Protein AF-A0A071M3M8-F1 (afdb_monomer)

Nearest PDB structures (foldseek):
  7e6j-assembly1_A  TM=4.598E-01  e=3.944E-01  Homo sapiens
  5jqy-assembly1_A  TM=4.599E-01  e=4.620E-01  Homo sapiens
  8re6-assembly1_A  TM=4.517E-01  e=6.014E-01  Homo sapiens
  6q9i-assembly1_A  TM=4.601E-01  e=5.705E-01  Homo sapiens
  5apa-assembly1_A  TM=4.580E-01  e=8.699E-01  Homo sapiens

Foldseek 3Di:
DDKDWDDADDPFGKDAQQDQFKKKKFWADAFWPFKWKDAQPHDIDTPVDRGGIDIHGNNMMITIGHPTGITIIIGTDPPD

pLDDT: mean 94.77, std 8.16, range [56.59, 98.88]

Organism: NCBI:txid95486

Structure (mmCIF, N/CA/C/O backbone):
data_AF-A0A071M3M8-F1
#
_entry.id   AF-A0A071M3M8-F1
#
loop_
_atom_site.group_PDB
_atom_site.id
_atom_site.type_symbol
_atom_site.label_atom_id
_atom_site.label_alt_id
_atom_site.label_comp_id
_atom_site.label_asym_id
_atom_site.label_entity_id
_atom_site.label_seq_id
_atom_site.pdbx_PDB_ins_code
_atom_site.Cartn_x
_atom_site.Cartn_y
_atom_site.Cartn_z
_atom_site.occupancy
_atom_site.B_iso_or_equiv
_atom_site.auth_seq_id
_atom_site.auth_comp_id
_atom_site.auth_asym_id
_atom_site.auth_atom_id
_atom_site.pdbx_PDB_model_num
ATOM 1 N N . MET A 1 1 ? 0.957 -7.377 -19.255 1.00 61.09 1 MET A N 1
ATOM 2 C CA . MET A 1 1 ? 1.706 -6.850 -18.098 1.00 61.09 1 MET A CA 1
ATOM 3 C C . MET A 1 1 ? 1.184 -7.588 -16.888 1.00 61.09 1 MET A C 1
ATOM 5 O O . MET A 1 1 ? -0.031 -7.637 -16.745 1.00 61.09 1 MET A O 1
ATOM 9 N N . ASP A 1 2 ? 2.055 -8.251 -16.136 1.00 76.69 2 ASP A N 1
ATOM 10 C CA . ASP A 1 2 ? 1.615 -9.134 -15.056 1.00 76.69 2 ASP A CA 1
ATOM 11 C C . ASP A 1 2 ? 1.262 -8.332 -13.797 1.00 76.69 2 ASP A C 1
ATOM 13 O O . ASP A 1 2 ? 1.901 -7.315 -13.504 1.00 76.69 2 ASP A O 1
ATOM 17 N N . LEU A 1 3 ? 0.214 -8.757 -13.097 1.00 80.69 3 LEU A N 1
ATOM 18 C CA . LEU A 1 3 ? -0.195 -8.165 -11.826 1.00 80.69 3 LEU A CA 1
ATOM 19 C C . LEU A 1 3 ? 0.653 -8.774 -10.716 1.00 80.69 3 LEU A C 1
ATOM 21 O O . LEU A 1 3 ? 0.864 -9.983 -10.684 1.00 80.69 3 LEU A O 1
ATOM 25 N N . VAL A 1 4 ? 1.109 -7.952 -9.774 1.00 89.00 4 VAL A N 1
ATOM 26 C CA . VAL A 1 4 ? 1.885 -8.441 -8.630 1.00 89.00 4 VAL A CA 1
ATOM 27 C C . VAL A 1 4 ? 1.060 -8.286 -7.362 1.00 89.00 4 VAL A C 1
ATOM 29 O O . VAL A 1 4 ? 0.538 -7.210 -7.085 1.00 89.00 4 VAL A O 1
ATOM 32 N N . PHE A 1 5 ? 0.971 -9.345 -6.565 1.00 90.25 5 PHE A N 1
ATOM 33 C CA . PHE A 1 5 ? 0.255 -9.341 -5.290 1.00 90.25 5 PHE A CA 1
ATOM 34 C C . PHE A 1 5 ? 1.264 -9.292 -4.141 1.00 90.25 5 PHE A C 1
ATOM 36 O O . PHE A 1 5 ? 1.821 -10.329 -3.777 1.00 90.25 5 PHE A O 1
ATOM 43 N N . PRO A 1 6 ? 1.566 -8.106 -3.586 1.00 91.31 6 PRO A N 1
ATOM 44 C CA . PRO A 1 6 ? 2.423 -8.024 -2.416 1.00 91.31 6 PRO A CA 1
ATOM 45 C C . PRO A 1 6 ? 1.760 -8.704 -1.213 1.00 91.31 6 PRO A C 1
ATOM 47 O O . PRO A 1 6 ? 0.571 -8.521 -0.947 1.00 91.31 6 PRO A O 1
ATOM 50 N N . THR A 1 7 ? 2.555 -9.449 -0.447 1.00 94.88 7 THR A N 1
ATOM 51 C CA . THR A 1 7 ? 2.111 -10.011 0.830 1.00 94.88 7 THR A CA 1
ATOM 52 C C . THR A 1 7 ? 1.864 -8.880 1.825 1.00 94.88 7 THR A C 1
ATOM 54 O O . THR A 1 7 ? 2.797 -8.195 2.252 1.00 94.88 7 THR A O 1
ATOM 57 N N . VAL A 1 8 ? 0.601 -8.690 2.207 1.00 97.38 8 VAL A N 1
ATOM 58 C CA . VAL A 1 8 ? 0.203 -7.728 3.240 1.00 97.38 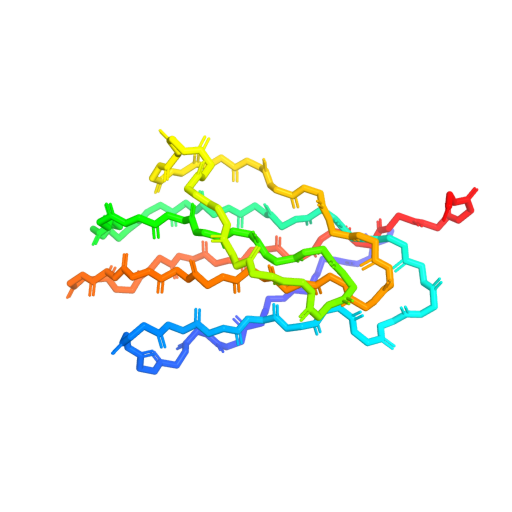8 VAL A CA 1
ATOM 59 C C . VAL A 1 8 ? 0.532 -8.318 4.616 1.00 97.38 8 VAL A C 1
ATOM 61 O O . VAL A 1 8 ? 0.082 -9.410 4.951 1.00 97.38 8 VAL A O 1
ATOM 64 N N . GLY A 1 9 ? 1.384 -7.614 5.368 1.00 97.44 9 GLY A N 1
ATOM 65 C CA . GLY A 1 9 ? 1.955 -8.066 6.643 1.00 97.44 9 GLY A CA 1
ATOM 66 C C . GLY A 1 9 ? 1.085 -7.759 7.864 1.00 97.44 9 GLY A C 1
ATOM 67 O O . GLY A 1 9 ? -0.122 -7.935 7.828 1.00 97.44 9 GLY A O 1
ATOM 68 N N . ALA A 1 10 ? 1.698 -7.318 8.965 1.00 98.06 10 ALA A N 1
ATOM 69 C CA . ALA A 1 10 ? 0.963 -6.817 10.127 1.00 98.06 10 ALA A CA 1
ATOM 70 C C . ALA A 1 10 ? 0.482 -5.373 9.901 1.00 98.06 10 ALA A C 1
ATOM 72 O O . ALA A 1 10 ? 1.079 -4.625 9.126 1.00 98.06 10 ALA A O 1
ATOM 73 N N . SER A 1 11 ? -0.581 -4.979 10.603 1.00 98.19 11 SER A N 1
ATOM 74 C CA . SER A 1 11 ? -1.097 -3.607 10.599 1.00 98.19 11 SER A CA 1
ATOM 75 C C . SER A 1 11 ? -0.323 -2.720 11.589 1.00 98.19 11 SER A C 1
ATOM 77 O O . SER A 1 11 ? -0.091 -3.163 12.717 1.00 98.19 11 SER A O 1
ATOM 79 N N . PRO A 1 12 ? 0.026 -1.468 11.228 1.00 98.56 12 PRO A N 1
ATOM 80 C CA . PRO A 1 12 ? -0.078 -0.887 9.890 1.00 98.56 12 PRO A CA 1
ATOM 81 C C . PRO A 1 12 ? 0.990 -1.458 8.945 1.00 98.56 12 PRO A C 1
ATOM 83 O O . PRO A 1 12 ? 2.153 -1.606 9.316 1.00 98.56 12 PRO A O 1
ATOM 86 N N . TRP A 1 13 ? 0.599 -1.738 7.702 1.00 98.69 13 TRP A N 1
ATOM 87 C CA . TRP A 1 13 ? 1.499 -2.273 6.679 1.00 98.69 13 TRP A CA 1
ATOM 88 C C . TRP A 1 13 ? 1.958 -1.170 5.730 1.00 98.69 13 TRP A C 1
ATOM 90 O O . TRP A 1 13 ? 1.133 -0.397 5.247 1.00 98.69 13 TRP A O 1
ATOM 100 N N . THR A 1 14 ? 3.255 -1.123 5.424 1.00 98.44 14 THR A N 1
ATOM 101 C CA . THR A 1 14 ? 3.833 -0.131 4.509 1.00 98.44 14 THR A CA 1
ATOM 102 C C . THR A 1 14 ? 4.430 -0.803 3.283 1.00 98.44 14 THR A C 1
ATOM 104 O O . THR A 1 14 ? 5.195 -1.760 3.397 1.00 98.44 14 THR A O 1
ATOM 107 N N . PHE A 1 15 ? 4.130 -0.242 2.116 1.00 98.19 15 PHE A N 1
ATOM 108 C CA . PHE A 1 15 ? 4.806 -0.530 0.860 1.00 98.19 15 PHE A CA 1
ATOM 109 C C . PHE A 1 15 ? 5.548 0.716 0.380 1.00 98.19 15 PHE A C 1
ATOM 111 O O . PHE A 1 15 ? 4.935 1.773 0.229 1.00 98.19 15 PHE A O 1
ATOM 118 N N . THR A 1 16 ? 6.840 0.575 0.089 1.00 97.94 16 THR A N 1
ATOM 119 C CA . THR A 1 16 ? 7.653 1.613 -0.559 1.00 97.94 16 THR A CA 1
ATOM 120 C C . THR A 1 16 ? 7.925 1.201 -1.997 1.00 97.94 16 THR A C 1
ATOM 122 O O . THR A 1 16 ? 8.442 0.108 -2.242 1.00 97.94 16 THR A O 1
ATOM 125 N N . ASN A 1 17 ? 7.603 2.068 -2.957 1.00 96.56 17 ASN A N 1
ATOM 126 C CA . ASN A 1 17 ? 7.909 1.808 -4.355 1.00 96.56 17 ASN A CA 1
ATOM 127 C C . ASN A 1 17 ? 9.399 2.057 -4.632 1.00 96.56 17 ASN A C 1
ATOM 129 O O . ASN A 1 17 ? 9.804 3.168 -4.964 1.00 96.56 17 ASN A O 1
ATOM 133 N N . ASN A 1 18 ? 10.207 1.002 -4.531 1.00 94.31 18 ASN A N 1
ATOM 134 C CA . ASN A 1 18 ? 11.627 1.028 -4.900 1.00 94.31 18 ASN A CA 1
ATOM 135 C C . ASN A 1 18 ? 11.871 0.707 -6.386 1.00 94.31 18 ASN A C 1
ATOM 137 O O . ASN A 1 18 ? 13.020 0.616 -6.814 1.00 94.31 18 ASN A O 1
ATOM 141 N N . ASN A 1 19 ? 10.814 0.504 -7.182 1.00 91.12 19 ASN A N 1
ATOM 142 C CA . ASN A 1 19 ? 10.962 0.301 -8.620 1.00 91.12 19 ASN A CA 1
ATOM 143 C C . ASN A 1 19 ? 11.366 1.614 -9.301 1.00 91.12 19 ASN A C 1
ATOM 145 O O . ASN A 1 19 ? 11.039 2.701 -8.823 1.00 91.12 19 ASN A O 1
ATOM 149 N N . LEU A 1 20 ? 12.026 1.515 -10.458 1.00 88.81 20 LEU A N 1
ATOM 150 C CA . LEU A 1 20 ? 12.372 2.687 -11.275 1.00 88.81 20 LEU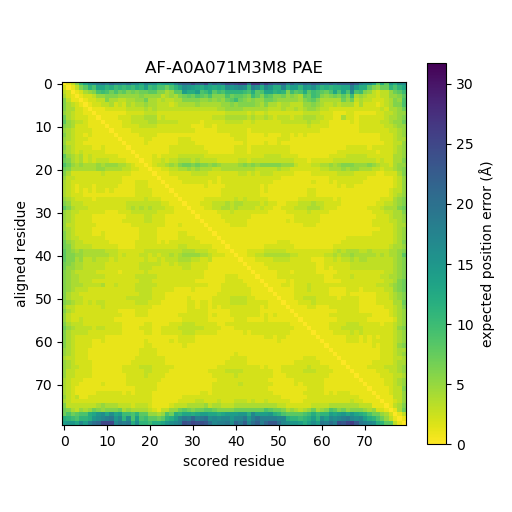 A CA 1
ATOM 151 C C . LEU A 1 20 ? 11.139 3.359 -11.899 1.00 88.81 20 LEU A C 1
ATOM 153 O O . LEU A 1 20 ? 11.188 4.537 -12.237 1.00 88.81 20 LEU A O 1
ATOM 157 N N . SER A 1 21 ? 10.043 2.616 -12.051 1.00 91.00 21 SER A N 1
ATOM 158 C CA . SER A 1 21 ? 8.796 3.098 -12.646 1.00 91.00 21 SER A CA 1
ATOM 159 C C . SER A 1 21 ? 7.709 3.313 -11.597 1.00 91.00 21 SER A C 1
ATOM 161 O O . SER A 1 21 ? 7.718 2.704 -10.521 1.00 91.00 21 SER A O 1
ATOM 163 N N . ALA A 1 22 ? 6.742 4.168 -11.930 1.00 94.75 22 ALA A N 1
ATOM 164 C CA . ALA A 1 22 ? 5.543 4.325 -11.121 1.00 94.75 22 ALA A CA 1
ATOM 165 C C . ALA A 1 22 ? 4.733 3.018 -11.054 1.00 94.75 22 ALA A C 1
ATOM 167 O O . ALA A 1 22 ? 4.779 2.174 -11.954 1.00 94.75 22 ALA A O 1
ATOM 168 N N . VAL A 1 23 ? 3.964 2.865 -9.982 1.00 96.19 23 VAL A N 1
ATOM 169 C CA . VAL A 1 23 ? 3.006 1.771 -9.805 1.00 96.19 23 VAL A CA 1
ATOM 170 C C . VAL A 1 23 ? 1.666 2.331 -9.348 1.00 96.19 23 VAL A C 1
ATOM 172 O O . VAL A 1 23 ? 1.616 3.338 -8.639 1.00 96.19 23 VAL A O 1
ATOM 175 N N . SER A 1 24 ? 0.585 1.659 -9.724 1.00 97.00 24 SER A N 1
ATOM 176 C CA . SER A 1 24 ? -0.728 1.874 -9.125 1.00 97.00 24 SER A CA 1
ATOM 177 C C . SER A 1 24 ? -1.042 0.723 -8.176 1.00 97.00 24 SER A C 1
ATOM 179 O O . SER A 1 24 ? -0.994 -0.445 -8.564 1.00 97.00 24 SER A O 1
ATOM 181 N N . MET A 1 25 ? -1.366 1.052 -6.932 1.00 97.75 25 MET A N 1
ATOM 182 C CA . MET A 1 25 ? -1.745 0.097 -5.897 1.00 97.75 25 MET A CA 1
ATOM 183 C C . MET A 1 25 ? -3.265 0.085 -5.780 1.00 97.75 25 MET A C 1
ATOM 185 O O . MET A 1 25 ? -3.851 1.093 -5.396 1.00 97.75 25 MET A O 1
ATOM 189 N N . SER A 1 26 ? -3.902 -1.039 -6.099 1.00 98.12 26 SER A N 1
ATOM 190 C CA . SER A 1 26 ? -5.322 -1.268 -5.829 1.00 98.12 26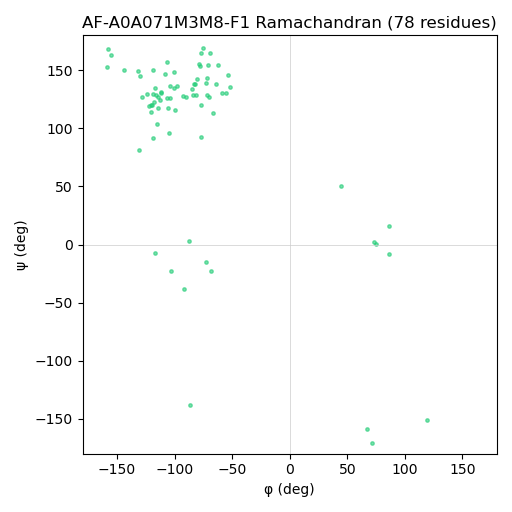 SER A CA 1
ATOM 191 C C . SER A 1 26 ? -5.482 -1.910 -4.454 1.00 98.12 26 SER A C 1
ATOM 193 O O . SER A 1 26 ? -4.845 -2.926 -4.179 1.00 98.12 26 SER A O 1
ATOM 195 N N . ILE A 1 27 ? -6.319 -1.326 -3.598 1.00 98.56 27 ILE A N 1
ATOM 196 C CA . ILE A 1 27 ? -6.609 -1.788 -2.238 1.00 98.56 27 ILE A CA 1
ATOM 197 C C . ILE A 1 27 ? -8.101 -2.105 -2.149 1.00 98.56 27 ILE A C 1
ATOM 199 O O . ILE A 1 27 ? -8.936 -1.220 -2.357 1.00 98.56 27 ILE A O 1
ATOM 203 N N . ALA A 1 28 ? -8.437 -3.356 -1.832 1.00 98.25 28 ALA A N 1
ATOM 204 C CA . ALA A 1 28 ? -9.816 -3.834 -1.768 1.00 98.25 28 ALA A CA 1
ATOM 205 C C . ALA A 1 28 ? -10.034 -4.861 -0.644 1.00 98.25 28 ALA A C 1
ATOM 207 O O . ALA A 1 28 ? -9.141 -5.637 -0.303 1.00 98.25 28 ALA A O 1
ATOM 208 N N . GLY A 1 29 ? -11.255 -4.896 -0.102 1.00 97.31 29 GLY A N 1
ATOM 209 C CA . GLY A 1 29 ? -11.644 -5.813 0.973 1.00 97.31 29 GLY A CA 1
ATOM 210 C C . GLY A 1 29 ? -11.031 -5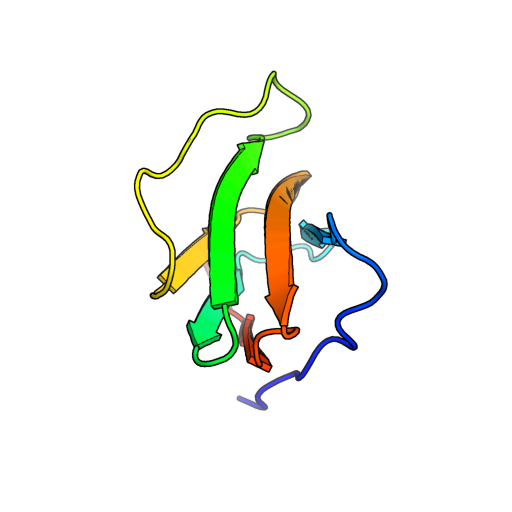.475 2.338 1.00 97.31 29 GLY A C 1
ATOM 211 O O . GLY A 1 29 ? -10.434 -4.416 2.531 1.00 97.31 29 GLY A O 1
ATOM 212 N N . GLY A 1 30 ? -11.196 -6.391 3.295 1.00 97.56 30 GLY A N 1
ATOM 213 C CA . GLY A 1 30 ? -10.748 -6.200 4.675 1.00 97.56 30 GLY A CA 1
ATOM 214 C C . GLY A 1 30 ? -11.511 -5.098 5.420 1.00 97.56 30 GLY A C 1
ATOM 215 O O . GLY A 1 30 ? -12.628 -4.723 5.064 1.00 97.56 30 GLY A O 1
ATOM 216 N N . THR A 1 31 ? -10.902 -4.580 6.485 1.00 98.50 31 THR A N 1
ATOM 217 C CA . THR A 1 31 ? -11.427 -3.467 7.292 1.00 98.50 31 THR A CA 1
ATOM 218 C C . THR A 1 31 ? -10.319 -2.442 7.476 1.00 98.50 31 THR A C 1
ATOM 220 O O . THR A 1 31 ? -9.598 -2.444 8.475 1.00 98.50 31 THR A O 1
ATOM 223 N N . VAL A 1 32 ? -10.146 -1.605 6.453 1.00 98.81 32 VAL A N 1
ATOM 224 C CA . VAL A 1 32 ? -9.129 -0.552 6.398 1.00 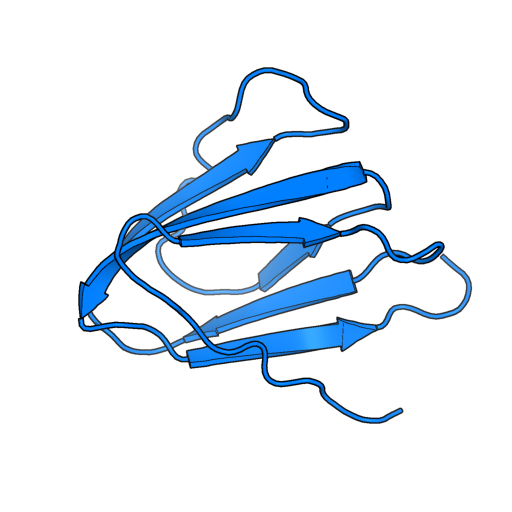98.81 32 VAL A CA 1
ATOM 225 C C . VAL A 1 32 ? -9.603 0.676 7.166 1.00 98.81 32 VAL A C 1
ATOM 227 O O . VAL A 1 32 ? -10.698 1.185 6.941 1.00 98.81 32 VAL A O 1
ATOM 230 N N . LEU A 1 33 ? -8.748 1.158 8.063 1.00 98.69 33 LEU A N 1
ATOM 231 C CA . LEU A 1 33 ? -8.963 2.347 8.882 1.00 98.69 33 LEU A CA 1
ATOM 232 C C . LEU A 1 33 ? -8.399 3.603 8.213 1.00 98.69 33 LEU A C 1
ATOM 234 O O . LEU A 1 33 ? -8.996 4.671 8.307 1.00 98.69 33 LEU A O 1
ATOM 238 N N . SER A 1 34 ? -7.242 3.495 7.554 1.00 98.69 34 SER A N 1
ATOM 239 C CA . SER A 1 34 ? -6.649 4.601 6.799 1.00 98.69 34 SER A CA 1
ATOM 240 C C . SER A 1 34 ? -5.650 4.124 5.753 1.00 98.69 34 SER A C 1
ATOM 242 O O . SER A 1 34 ? -5.002 3.086 5.909 1.00 98.69 34 SER A O 1
ATOM 244 N N . ILE A 1 35 ? -5.510 4.931 4.702 1.00 98.88 35 ILE A N 1
ATOM 245 C CA . ILE A 1 35 ? -4.434 4.848 3.719 1.00 98.88 35 ILE A CA 1
ATOM 246 C C . ILE A 1 35 ? -3.692 6.187 3.737 1.00 98.88 35 ILE A C 1
ATOM 248 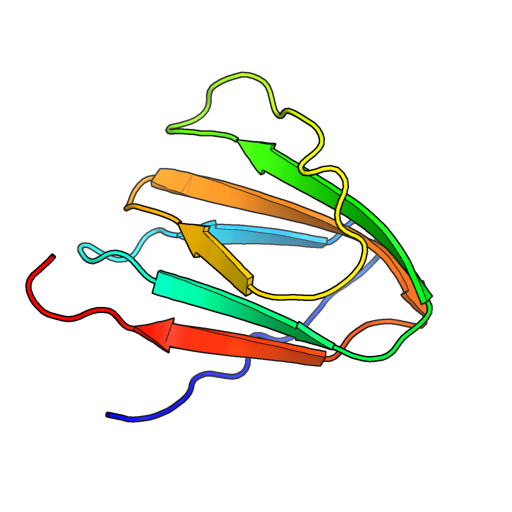O O . ILE A 1 35 ? -4.254 7.225 3.373 1.00 98.88 35 ILE A O 1
ATOM 252 N N . ASN A 1 36 ? -2.432 6.168 4.160 1.00 98.75 36 ASN A N 1
ATOM 253 C CA . ASN A 1 36 ? -1.557 7.337 4.191 1.00 98.75 36 ASN A CA 1
ATOM 254 C C . ASN A 1 36 ? -0.491 7.225 3.104 1.00 98.75 36 ASN A C 1
ATOM 256 O O . ASN A 1 36 ? -0.031 6.125 2.798 1.00 98.75 36 ASN A O 1
ATOM 260 N N . VAL A 1 37 ? -0.081 8.359 2.542 1.00 98.75 37 VAL A N 1
ATOM 261 C CA . VAL A 1 37 ? 0.932 8.421 1.485 1.00 98.75 37 VAL A CA 1
ATOM 262 C C . VAL A 1 37 ? 2.064 9.344 1.908 1.00 98.75 37 VAL A C 1
ATOM 264 O O . VAL A 1 37 ? 1.828 10.480 2.306 1.00 98.75 37 VAL A O 1
ATOM 267 N N . SER A 1 38 ? 3.296 8.861 1.791 1.00 98.69 38 SER A N 1
ATOM 268 C CA . SER A 1 38 ? 4.520 9.658 1.849 1.00 98.69 38 SER A CA 1
ATOM 269 C C . SER A 1 38 ? 5.058 9.829 0.433 1.00 98.69 38 SER A C 1
ATOM 271 O O . SER A 1 38 ? 5.081 8.874 -0.348 1.00 98.69 38 SER A O 1
ATOM 273 N N . ARG A 1 39 ? 5.485 11.049 0.095 1.00 98.00 39 ARG A N 1
ATOM 274 C CA . ARG A 1 39 ? 6.107 11.347 -1.199 1.00 98.00 39 ARG A CA 1
ATOM 275 C C . ARG A 1 39 ? 7.599 11.531 -1.015 1.00 98.00 39 ARG A C 1
ATOM 277 O O . ARG A 1 39 ? 7.996 12.444 -0.299 1.00 98.00 39 ARG A O 1
ATOM 284 N N . ASN A 1 40 ? 8.409 10.677 -1.636 1.00 95.12 40 ASN A N 1
ATOM 285 C CA . ASN A 1 40 ? 9.874 10.728 -1.563 1.00 95.12 40 ASN A CA 1
ATOM 286 C C . ASN A 1 40 ? 10.427 10.954 -0.132 1.00 95.12 40 ASN A C 1
ATOM 288 O O . ASN A 1 40 ? 11.188 11.891 0.119 1.00 95.12 40 ASN A O 1
ATOM 292 N N . GLY A 1 41 ? 9.963 10.154 0.834 1.00 93.44 41 GLY A N 1
ATOM 293 C CA . GLY A 1 41 ? 10.392 10.224 2.239 1.00 93.44 41 GLY A CA 1
ATOM 294 C C . GLY A 1 41 ? 9.866 11.418 3.051 1.00 93.44 41 GLY A C 1
ATOM 295 O O . GLY A 1 41 ? 10.208 11.543 4.225 1.00 93.44 41 GLY A O 1
ATOM 296 N N . GLN A 1 42 ? 9.032 12.288 2.473 1.00 97.75 42 GLN A N 1
ATOM 297 C CA . GLN A 1 42 ? 8.381 13.380 3.206 1.00 97.75 42 GLN A CA 1
ATOM 298 C C . GLN A 1 42 ? 7.334 12.861 4.200 1.00 97.75 42 GLN A C 1
ATOM 300 O O . GLN A 1 42 ? 6.888 11.714 4.119 1.00 97.75 42 GLN A O 1
ATOM 305 N N . ALA A 1 43 ? 6.906 13.720 5.128 1.00 98.00 43 ALA A N 1
ATOM 306 C CA . ALA A 1 43 ? 5.854 13.382 6.084 1.00 98.00 43 ALA A CA 1
ATOM 307 C C . ALA A 1 43 ? 4.599 12.843 5.372 1.00 98.00 43 ALA A C 1
ATOM 309 O O . ALA A 1 43 ? 4.164 13.382 4.351 1.00 98.00 43 ALA A O 1
ATOM 310 N N . ALA A 1 44 ? 4.037 11.757 5.905 1.00 98.31 44 ALA A N 1
ATOM 311 C CA . ALA A 1 44 ? 2.870 11.125 5.311 1.00 98.31 44 ALA A CA 1
ATOM 312 C C . ALA A 1 44 ? 1.609 11.978 5.516 1.00 98.31 44 ALA A C 1
ATOM 314 O O . ALA A 1 44 ? 1.415 12.565 6.581 1.00 98.31 44 ALA A O 1
ATOM 315 N N . TYR A 1 45 ? 0.728 11.995 4.518 1.00 98.44 45 TYR A N 1
ATOM 316 C CA . TYR A 1 45 ? -0.593 12.617 4.597 1.00 98.44 45 TYR A CA 1
ATOM 317 C C . TYR A 1 45 ? -1.699 11.583 4.380 1.00 98.44 45 TYR A C 1
ATOM 319 O O . TYR A 1 45 ? -1.521 10.595 3.662 1.00 98.44 45 TYR A O 1
ATOM 327 N N . ALA A 1 46 ? -2.858 11.820 4.995 1.00 98.06 46 ALA A N 1
ATOM 32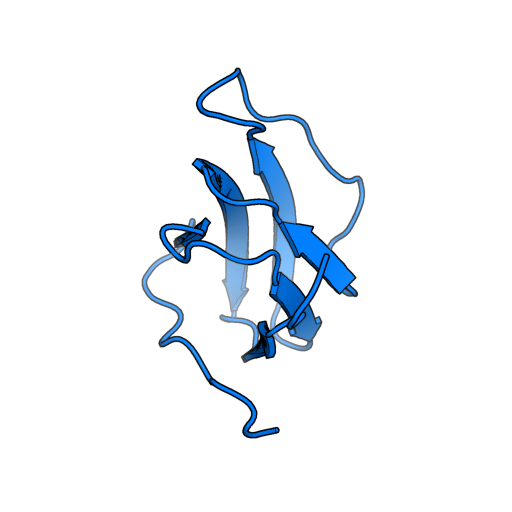8 C CA . ALA A 1 46 ? -4.030 10.977 4.808 1.00 98.06 46 ALA A CA 1
ATOM 329 C C . ALA A 1 46 ? -4.598 11.167 3.400 1.00 98.06 46 ALA A C 1
ATOM 331 O O . ALA A 1 46 ? -4.894 12.286 2.986 1.00 98.06 46 ALA A O 1
ATOM 332 N N . SER A 1 47 ? -4.790 10.067 2.671 1.00 97.81 47 SER A N 1
ATOM 333 C CA . SER A 1 47 ? -5.420 10.110 1.344 1.00 97.81 47 SER A CA 1
ATOM 334 C C . SER A 1 47 ? -6.932 10.367 1.403 1.00 97.81 47 SER A C 1
ATOM 336 O O . SER A 1 47 ? -7.539 10.659 0.379 1.00 97.81 47 SER A O 1
ATOM 338 N N . GLY A 1 48 ? -7.548 10.219 2.583 1.00 98.06 48 GLY A N 1
ATOM 339 C CA . GLY A 1 48 ? -9.005 10.208 2.752 1.00 98.06 48 GLY A CA 1
ATOM 340 C C . GLY A 1 48 ? -9.671 8.906 2.293 1.00 98.06 48 GLY A C 1
ATOM 341 O O . GLY A 1 48 ? -10.888 8.777 2.393 1.00 98.06 48 GLY A O 1
ATOM 342 N N . LEU A 1 49 ? -8.889 7.936 1.810 1.00 97.94 49 LEU A N 1
ATOM 343 C CA 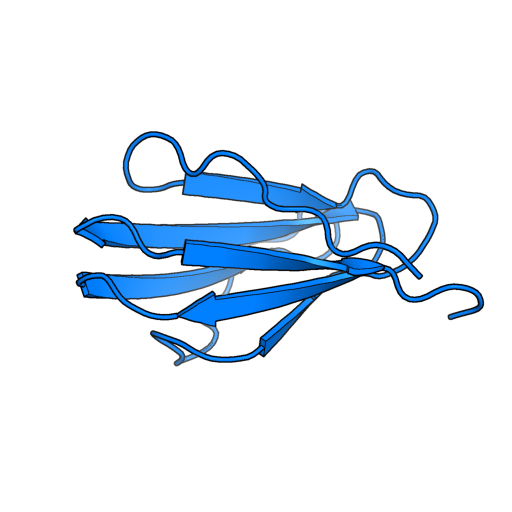. LEU A 1 49 ? -9.378 6.664 1.297 1.00 97.94 49 LEU A CA 1
ATOM 344 C C . LEU A 1 49 ? -9.214 5.536 2.320 1.00 97.94 49 LEU A C 1
ATOM 346 O O . LEU A 1 49 ? -8.254 5.488 3.093 1.00 97.94 49 LEU A O 1
ATOM 350 N N . THR A 1 50 ? -10.140 4.583 2.256 1.00 98.56 50 THR A N 1
ATOM 351 C CA . THR A 1 50 ? -10.050 3.267 2.911 1.00 98.56 50 THR A CA 1
ATOM 352 C C . THR A 1 50 ? -10.036 2.119 1.897 1.00 98.56 50 THR A C 1
ATOM 354 O O . THR A 1 50 ? -9.805 0.970 2.245 1.00 98.56 50 THR A O 1
ATOM 357 N N . ASN A 1 51 ? -10.259 2.411 0.620 1.00 98.31 51 ASN A N 1
ATOM 358 C CA . ASN A 1 51 ? -10.125 1.493 -0.504 1.00 98.31 51 ASN A CA 1
ATOM 359 C C . ASN A 1 51 ? -9.915 2.317 -1.783 1.00 98.31 51 ASN A C 1
ATOM 361 O O . ASN A 1 51 ? -10.093 3.537 -1.772 1.00 98.31 51 ASN A O 1
ATOM 365 N N . GLY A 1 52 ? -9.535 1.657 -2.874 1.00 97.88 52 GLY A N 1
ATOM 366 C CA . GLY A 1 52 ? -9.376 2.293 -4.180 1.00 97.88 52 GLY A CA 1
ATOM 367 C C . GLY A 1 52 ? -7.955 2.197 -4.716 1.00 97.88 52 GLY A C 1
ATOM 368 O O . GLY A 1 52 ? -7.247 1.232 -4.443 1.00 97.88 52 GLY A O 1
ATOM 369 N N . MET A 1 53 ? -7.564 3.177 -5.528 1.00 97.88 53 MET A N 1
ATOM 370 C CA . MET A 1 53 ? -6.284 3.198 -6.237 1.00 97.88 53 MET A CA 1
ATOM 371 C C . MET A 1 53 ? -5.375 4.301 -5.697 1.00 97.88 53 MET A C 1
ATOM 373 O O . MET A 1 53 ? -5.795 5.453 -5.593 1.00 97.88 53 MET A O 1
ATOM 377 N N . ILE A 1 54 ? -4.122 3.955 -5.404 1.00 98.06 54 ILE A N 1
ATOM 378 C CA . ILE A 1 54 ? -3.066 4.895 -5.018 1.00 98.06 54 ILE A CA 1
ATOM 379 C C . ILE A 1 54 ? -1.917 4.795 -6.014 1.00 98.06 54 ILE A C 1
ATOM 381 O O . ILE A 1 54 ? -1.285 3.749 -6.143 1.00 98.06 54 ILE A O 1
ATOM 385 N N . ASP A 1 55 ? -1.612 5.904 -6.679 1.00 96.94 55 ASP A N 1
ATOM 386 C CA . ASP A 1 55 ? -0.431 6.004 -7.531 1.00 96.94 55 ASP A CA 1
ATOM 387 C C . ASP A 1 55 ? 0.803 6.361 -6.699 1.00 96.94 55 ASP A C 1
ATOM 389 O O . ASP A 1 55 ? 0.799 7.350 -5.954 1.00 96.94 55 ASP A O 1
ATOM 393 N N . LEU A 1 56 ? 1.870 5.579 -6.860 1.00 97.38 56 LEU A N 1
ATOM 394 C CA . LEU A 1 56 ? 3.164 5.747 -6.201 1.00 97.38 56 LEU A CA 1
ATOM 395 C C . LEU A 1 56 ? 4.262 5.882 -7.256 1.00 97.38 56 LEU A C 1
ATOM 397 O O . LEU A 1 56 ? 4.501 4.964 -8.044 1.00 97.38 56 LEU A O 1
ATOM 401 N N . LYS A 1 57 ? 4.966 7.014 -7.259 1.00 96.06 57 LYS A N 1
ATOM 402 C CA . LYS A 1 57 ? 6.211 7.171 -8.019 1.00 96.06 57 LYS A CA 1
ATOM 403 C C . LYS A 1 57 ? 7.349 6.439 -7.310 1.00 96.06 57 LYS A C 1
ATOM 405 O O . LYS A 1 57 ? 7.188 5.984 -6.177 1.00 96.06 57 LYS A O 1
ATOM 410 N N . SER A 1 58 ? 8.490 6.307 -7.983 1.00 95.12 58 SER A N 1
ATOM 411 C CA . SER A 1 58 ? 9.704 5.795 -7.341 1.00 95.12 58 SER A CA 1
ATOM 412 C C . SER A 1 58 ? 10.038 6.638 -6.104 1.00 95.12 58 SER A C 1
ATOM 414 O O . SER A 1 58 ? 10.024 7.868 -6.175 1.00 95.12 58 SER A O 1
ATOM 416 N N . GLY A 1 59 ? 10.279 5.979 -4.971 1.00 96.81 59 GLY A N 1
ATOM 417 C CA . GLY A 1 59 ? 10.553 6.608 -3.676 1.00 96.81 59 GLY A CA 1
ATOM 418 C C . GLY A 1 59 ? 9.317 6.977 -2.845 1.00 96.81 59 GLY A C 1
ATOM 419 O O . GLY A 1 59 ? 9.462 7.340 -1.677 1.00 96.81 59 GLY A O 1
ATOM 420 N N . ASP A 1 60 ? 8.104 6.867 -3.391 1.00 98.50 60 ASP A N 1
ATOM 421 C CA . ASP A 1 60 ? 6.879 7.066 -2.612 1.00 98.50 60 ASP A CA 1
ATOM 422 C C . ASP A 1 60 ? 6.553 5.837 -1.757 1.00 98.50 60 ASP A C 1
ATOM 424 O O . ASP A 1 60 ? 6.878 4.699 -2.112 1.00 98.50 60 ASP A O 1
ATOM 428 N N . ALA A 1 61 ? 5.845 6.056 -0.649 1.00 98.56 61 ALA A N 1
ATOM 429 C CA . ALA A 1 61 ? 5.367 4.986 0.217 1.00 98.56 61 ALA A CA 1
ATOM 430 C C . ALA A 1 61 ? 3.877 5.130 0.538 1.00 98.56 61 ALA A C 1
ATOM 432 O O . ALA A 1 61 ? 3.364 6.235 0.716 1.00 98.56 61 ALA A O 1
ATOM 433 N N . MET A 1 62 ? 3.193 3.995 0.647 1.00 98.62 62 MET A N 1
ATOM 434 C CA . MET A 1 62 ? 1.816 3.882 1.115 1.00 98.62 62 MET A CA 1
ATOM 435 C C . MET A 1 62 ? 1.792 3.076 2.409 1.00 98.62 62 MET A C 1
ATOM 437 O O . MET A 1 62 ? 2.296 1.955 2.441 1.00 98.62 62 MET A O 1
ATOM 441 N N . THR A 1 63 ? 1.151 3.609 3.445 1.00 98.69 63 THR A N 1
ATOM 442 C CA . THR A 1 63 ? 0.901 2.908 4.709 1.00 98.69 63 THR A CA 1
ATOM 443 C C . THR A 1 63 ? -0.592 2.667 4.874 1.00 98.69 63 THR A C 1
ATOM 445 O O . THR A 1 63 ? -1.382 3.609 4.846 1.00 98.69 63 THR A O 1
ATOM 448 N N . VAL A 1 64 ? -0.978 1.409 5.069 1.00 98.81 64 VAL A N 1
ATOM 449 C CA . VAL A 1 64 ? -2.366 0.967 5.224 1.00 98.81 64 VAL A CA 1
ATOM 450 C C . VAL A 1 64 ? -2.564 0.431 6.637 1.00 98.81 64 VAL A C 1
ATOM 452 O O . VAL A 1 64 ? -1.953 -0.567 7.022 1.00 98.81 64 VAL A O 1
ATOM 455 N N . ALA A 1 65 ? -3.431 1.080 7.409 1.00 98.81 65 ALA A N 1
ATOM 456 C CA . ALA A 1 65 ? -3.860 0.603 8.720 1.00 98.81 65 ALA A CA 1
ATOM 457 C C . ALA A 1 65 ? -5.203 -0.122 8.595 1.00 98.81 65 ALA A C 1
ATOM 459 O O . ALA A 1 65 ? -6.108 0.363 7.919 1.00 98.81 65 ALA A O 1
ATOM 460 N N . TYR A 1 66 ? -5.348 -1.267 9.253 1.00 98.75 66 TYR A N 1
ATOM 461 C CA . TYR A 1 66 ? -6.553 -2.101 9.199 1.00 98.75 66 TYR A CA 1
ATOM 462 C C . TYR A 1 66 ? -6.714 -2.983 10.443 1.00 98.75 66 TYR A C 1
ATOM 464 O O . TYR A 1 66 ? -5.752 -3.221 11.176 1.00 98.75 66 TYR A O 1
ATOM 472 N N . THR A 1 67 ? -7.927 -3.496 10.653 1.00 98.69 67 THR A N 1
ATOM 473 C CA . THR A 1 67 ? -8.230 -4.559 11.633 1.00 98.69 67 THR A CA 1
ATOM 474 C C . THR A 1 67 ? -8.427 -5.927 10.975 1.00 98.69 67 THR A C 1
ATOM 476 O O . THR A 1 67 ? -8.199 -6.950 11.612 1.00 98.69 67 THR A O 1
ATOM 479 N N . VAL A 1 68 ? -8.779 -5.955 9.685 1.00 98.31 68 VAL A N 1
ATOM 480 C CA . VAL A 1 68 ? -8.792 -7.151 8.829 1.00 98.31 68 VAL A CA 1
ATOM 481 C C . VAL A 1 68 ? -8.005 -6.824 7.566 1.00 98.31 68 VAL A C 1
ATOM 483 O O . VAL A 1 68 ? -8.287 -5.806 6.930 1.00 98.31 68 VAL A O 1
ATOM 486 N N . ALA A 1 69 ? -7.018 -7.652 7.220 1.00 98.31 69 ALA A N 1
ATOM 487 C CA . ALA A 1 69 ? -6.100 -7.373 6.118 1.00 98.31 69 ALA A CA 1
ATOM 488 C C . ALA A 1 69 ? -6.842 -7.201 4.777 1.00 98.31 69 ALA A C 1
ATOM 490 O O . ALA A 1 69 ? -7.675 -8.045 4.433 1.00 98.31 69 ALA A O 1
ATOM 491 N N . PRO A 1 70 ? -6.562 -6.126 4.015 1.00 98.50 70 PRO A N 1
ATOM 492 C CA . PRO A 1 70 ? -7.065 -5.986 2.657 1.00 98.50 70 PRO A CA 1
ATOM 493 C C . PRO A 1 70 ? -6.268 -6.862 1.685 1.00 98.50 70 PRO A C 1
ATOM 495 O O . PRO A 1 70 ? -5.145 -7.283 1.961 1.00 98.50 70 PRO A O 1
ATOM 498 N N . THR A 1 71 ? -6.827 -7.066 0.496 1.00 98.19 71 THR A N 1
ATOM 499 C CA . THR A 1 71 ? -6.059 -7.506 -0.670 1.00 98.19 71 THR A CA 1
ATOM 500 C C . THR A 1 71 ? -5.449 -6.286 -1.351 1.00 98.19 71 THR A C 1
ATOM 502 O O . THR A 1 71 ? -6.132 -5.282 -1.570 1.00 98.19 71 THR A O 1
ATOM 505 N N . VAL A 1 72 ? -4.166 -6.378 -1.700 1.00 98.38 72 VAL A N 1
ATOM 506 C CA . VAL A 1 72 ? -3.447 -5.338 -2.438 1.00 98.38 72 VAL A CA 1
ATOM 507 C C . VAL A 1 72 ? -2.956 -5.916 -3.761 1.00 98.38 72 VAL A C 1
ATOM 509 O O . VAL A 1 72 ? -2.326 -6.969 -3.784 1.00 98.38 72 VAL A O 1
ATOM 512 N N . THR A 1 73 ? -3.244 -5.222 -4.861 1.00 97.81 73 THR A N 1
ATOM 513 C CA . THR A 1 73 ? -2.759 -5.564 -6.207 1.00 97.81 73 THR A CA 1
ATOM 514 C C . THR A 1 73 ? -1.895 -4.426 -6.729 1.00 97.81 73 THR A C 1
ATOM 516 O O . THR A 1 73 ? -2.356 -3.289 -6.815 1.00 97.81 73 THR A O 1
ATOM 519 N N . MET A 1 74 ? -0.649 -4.718 -7.085 1.00 96.19 74 MET A N 1
ATOM 520 C CA . MET A 1 74 ? 0.269 -3.778 -7.716 1.00 96.19 74 MET A CA 1
ATOM 521 C C . MET A 1 74 ? 0.181 -3.902 -9.237 1.00 96.19 74 MET A C 1
ATOM 523 O O . MET A 1 74 ? 0.337 -4.984 -9.806 1.00 96.19 74 MET A O 1
ATOM 527 N N . ILE A 1 75 ? -0.018 -2.760 -9.888 1.00 95.00 75 ILE A N 1
ATOM 528 C CA . ILE A 1 75 ? -0.081 -2.608 -11.339 1.00 95.00 75 ILE A CA 1
ATOM 529 C C . ILE A 1 75 ? 1.114 -1.738 -11.757 1.00 95.00 75 ILE A C 1
ATOM 531 O O . ILE A 1 75 ? 1.085 -0.525 -11.529 1.00 95.00 75 ILE A O 1
ATOM 535 N N . PRO A 1 76 ? 2.183 -2.317 -12.333 1.00 91.81 76 PRO A N 1
ATOM 536 C CA . PRO A 1 76 ? 3.284 -1.529 -12.890 1.00 91.81 76 PRO A CA 1
ATOM 537 C C . PRO A 1 76 ? 2.814 -0.469 -13.904 1.00 91.81 76 PRO A C 1
ATOM 539 O O . PRO A 1 76 ? 1.870 -0.688 -14.651 1.00 91.81 76 PRO A O 1
ATOM 542 N N . ARG A 1 77 ? 3.464 0.692 -13.986 1.00 87.06 77 ARG A N 1
ATOM 543 C CA . ARG A 1 77 ? 3.221 1.673 -15.059 1.00 87.06 77 ARG A CA 1
ATOM 544 C C . ARG A 1 77 ? 4.504 1.880 -15.844 1.00 87.06 77 ARG A C 1
ATOM 546 O O . ARG A 1 77 ? 5.351 2.685 -15.477 1.00 87.06 77 ARG A O 1
ATOM 553 N N . LEU A 1 78 ? 4.672 1.096 -16.907 1.00 73.31 78 LEU A N 1
ATOM 554 C CA . LEU A 1 78 ? 5.848 1.183 -17.771 1.00 73.31 78 LEU A CA 1
ATOM 555 C C . LEU A 1 78 ? 5.792 2.475 -18.604 1.00 73.31 78 LEU A C 1
ATOM 557 O O . LEU A 1 78 ? 4.796 2.728 -19.277 1.00 73.31 78 LEU A O 1
ATOM 561 N N . GLY A 1 79 ? 6.872 3.262 -18.581 1.00 65.12 79 GLY A N 1
ATOM 562 C CA . GLY A 1 79 ? 7.034 4.442 -19.441 1.00 65.12 79 GLY A CA 1
ATOM 563 C C . GLY A 1 79 ? 6.438 5.757 -18.919 1.00 65.12 79 GLY A C 1
ATOM 564 O O . GLY A 1 79 ? 6.290 6.686 -19.709 1.00 65.12 79 GLY A O 1
ATOM 565 N N . GLN A 1 80 ? 6.106 5.843 -17.626 1.00 56.59 80 GLN A N 1
ATOM 566 C CA . GLN A 1 80 ? 5.728 7.083 -16.929 1.00 56.59 80 GLN A CA 1
ATOM 567 C C . GLN A 1 80 ? 6.713 7.436 -15.817 1.00 56.59 80 GLN A C 1
ATOM 569 O O . GLN A 1 80 ? 7.237 6.493 -15.178 1.00 56.59 80 GLN A O 1
#

Secondary structure (DSSP, 8-state):
---B-----SSSEEEE--SSS-EEEEEESSEEEEEEEESTTPPPEE-S-SSEEEEE-TT-EEEEEEEEPPEEEEEE-TT-

Solvent-accessible surface area (backbone atoms only — not comparable to full-atom values): 4481 Å² total; per-residue (Å²): 134,79,78,43,69,66,85,75,71,63,69,69,31,74,51,68,36,82,46,94,41,27,32,39,37,37,37,45,68,58,43,46,76,37,32,32,40,22,60,66,79,43,82,66,44,78,69,86,37,58,59,49,78,46,80,34,47,52,51,12,32,43,38,39,31,44,86,35,79,49,50,46,42,38,38,75,37,87,95,96

Radius of gyration: 11.74 Å; Cα contacts (8 Å, |Δi|>4): 198; chains: 1; bounding box: 24×23×31 Å

Mean predicted aligned error: 2.97 Å

Sequence (8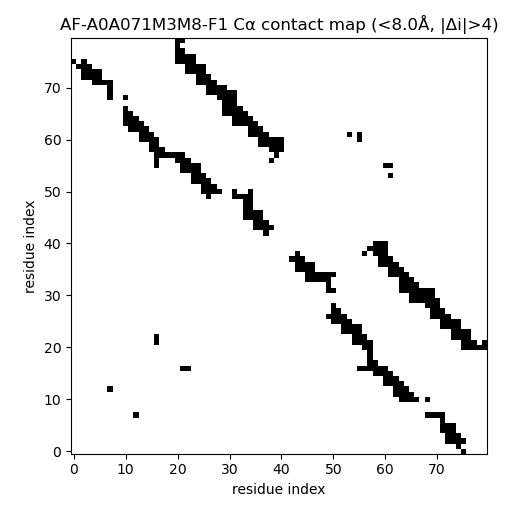0 aa):
MDLVFPTVGASPWTFTNNNLSAVSMSIAGGTVLSINVSRNGQAAYASGLTNGMIDLKSGDAMTVAYTVAPTVTMIPRLGQ